Protein AF-A0A1W1B8N1-F1 (afdb_monomer_lite)

InterPro domains:
  IPR014729 Rossmann-like alpha/beta/alpha sandwich fold [G3DSA:3.40.50.620] (1-78)
  IPR018317 Queuosine biosynthesis protein QueC [PF06508] (1-70)
  IPR018317 Queuosine biosynthesis protein QueC [PTHR42914] (1-79)

Radius of gyration: 17.13 Å; chains: 1; bounding box: 32×28×45 Å

Secondary structure (DSSP, 8-state):
-HHHHHHTS-TT-------TTTT--HHHHHHHHHHTT--GGG----SS-SSSB-SSSHHHHHHHHHHHHTTS--SS-B--

Organism: NCBI:txid652676

pLDDT: mean 97.04, std 1.79, range [88.75, 98.69]

Sequence (80 aa):
MQRAINLGTKDETNITIEMPLVHLKKSQIVTKALEMSVPLELTWSCYQSEDKACGVCDSCRLRLKGFMEAGVSDPISYKV

Foldseek 3Di:
DLVVVCVVDDVPDHDDDDDPCPPPQLLRVVVVCVVVVPPQQPDDFAPPDDQARACPDPRNVSNQVSQVSNVHGRNTHYPD

Structure (mmCIF, N/CA/C/O backbone):
data_AF-A0A1W1B8N1-F1
#
_entry.id   AF-A0A1W1B8N1-F1
#
loop_
_atom_site.group_PDB
_atom_site.id
_atom_site.type_symbol
_atom_site.label_atom_id
_atom_site.label_alt_id
_atom_site.label_comp_id
_atom_site.label_asym_id
_atom_site.label_entity_id
_atom_site.label_seq_id
_atom_site.pdbx_PDB_ins_code
_atom_site.Cartn_x
_atom_site.Cartn_y
_atom_site.Cartn_z
_atom_site.occupancy
_atom_site.B_iso_or_equiv
_atom_site.auth_seq_id
_atom_site.auth_comp_id
_atom_site.auth_asym_id
_atom_site.auth_atom_id
_atom_site.pdbx_PDB_model_num
ATOM 1 N N . MET A 1 1 ? -2.054 2.157 22.616 1.00 88.75 1 MET A N 1
ATOM 2 C CA . MET A 1 1 ? -3.079 2.835 21.793 1.00 88.75 1 MET A CA 1
ATOM 3 C C . MET A 1 1 ? -4.483 2.325 22.105 1.00 88.75 1 MET A C 1
ATOM 5 O O . MET A 1 1 ? -5.290 3.127 22.541 1.00 88.75 1 MET A O 1
ATOM 9 N N . GLN A 1 2 ? -4.738 1.012 22.026 1.00 94.00 2 GLN A N 1
ATOM 10 C CA . GLN A 1 2 ?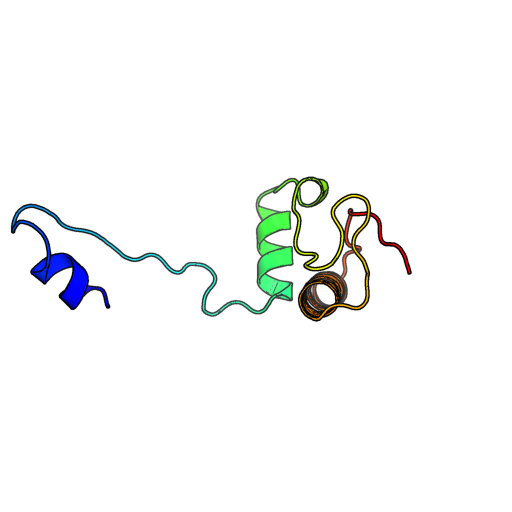 -6.039 0.386 22.331 1.00 94.00 2 GLN A CA 1
ATOM 11 C C . GLN A 1 2 ? -6.725 0.899 23.612 1.00 94.00 2 GLN A C 1
ATOM 13 O O . GLN A 1 2 ? -7.842 1.403 23.575 1.00 94.00 2 GLN A O 1
ATOM 18 N N . ARG A 1 3 ? -6.024 0.828 24.752 1.00 94.12 3 ARG A N 1
ATOM 19 C CA . ARG A 1 3 ? -6.550 1.294 26.045 1.00 94.12 3 ARG A CA 1
ATOM 20 C C . ARG A 1 3 ? -6.941 2.774 26.032 1.00 94.12 3 ARG A C 1
ATOM 22 O O . ARG A 1 3 ? -7.948 3.131 26.621 1.00 94.12 3 ARG A O 1
ATOM 29 N N . ALA A 1 4 ? -6.150 3.622 25.375 1.00 95.88 4 ALA A N 1
ATOM 30 C CA . ALA A 1 4 ? -6.419 5.055 25.314 1.00 95.88 4 ALA A CA 1
ATOM 31 C C . ALA A 1 4 ? -7.678 5.364 24.491 1.00 95.88 4 ALA A C 1
ATOM 33 O O . ALA A 1 4 ? -8.439 6.238 24.882 1.00 95.88 4 ALA A O 1
ATOM 34 N N . ILE A 1 5 ? -7.919 4.622 23.401 1.00 95.50 5 ILE A N 1
ATOM 35 C CA . ILE A 1 5 ? -9.140 4.762 22.595 1.00 95.50 5 ILE A CA 1
ATOM 36 C C . ILE A 1 5 ? -10.369 4.398 23.428 1.00 95.50 5 ILE A C 1
ATOM 38 O O . ILE A 1 5 ? -11.275 5.214 23.529 1.00 95.50 5 ILE A O 1
ATOM 42 N N . ASN A 1 6 ? -10.366 3.230 24.078 1.00 95.50 6 ASN A N 1
ATOM 43 C CA . ASN A 1 6 ? -11.526 2.784 24.857 1.00 95.50 6 ASN A CA 1
ATOM 44 C C . ASN A 1 6 ? -11.816 3.712 26.050 1.00 95.50 6 ASN A C 1
ATOM 46 O O . ASN A 1 6 ? -12.972 4.003 26.320 1.00 95.50 6 ASN A O 1
ATOM 50 N N . LEU A 1 7 ? -10.780 4.239 26.720 1.00 95.62 7 LEU A N 1
ATOM 51 C CA . LEU A 1 7 ? -10.949 5.229 27.797 1.00 95.62 7 LEU A CA 1
ATOM 52 C C . LEU A 1 7 ? -11.465 6.590 27.303 1.00 95.62 7 LEU A C 1
ATOM 54 O O . LEU A 1 7 ? -12.015 7.353 28.089 1.00 95.62 7 LEU A O 1
ATOM 58 N N . GLY A 1 8 ? -11.238 6.922 26.030 1.00 95.94 8 GLY A N 1
ATOM 59 C CA . GLY A 1 8 ? -11.704 8.164 25.412 1.00 95.94 8 GLY A CA 1
ATOM 60 C C . GLY A 1 8 ? -13.117 8.077 24.830 1.00 95.94 8 GLY A C 1
ATOM 61 O O . GLY A 1 8 ? -13.614 9.072 24.304 1.00 95.94 8 GLY A O 1
ATOM 62 N N . THR A 1 9 ? -13.757 6.908 24.889 1.00 95.56 9 THR A N 1
ATOM 63 C CA . THR A 1 9 ? -15.115 6.662 24.390 1.00 95.56 9 THR A CA 1
ATOM 64 C C . THR A 1 9 ? -16.068 6.305 25.530 1.00 95.56 9 THR A C 1
ATOM 66 O O . THR A 1 9 ? -15.647 6.161 26.671 1.00 95.56 9 THR A O 1
ATOM 69 N N . LYS A 1 10 ? -17.369 6.187 25.235 1.00 96.56 10 LYS A N 1
ATOM 70 C CA . LYS A 1 10 ? -18.355 5.696 26.210 1.00 96.56 10 LYS A CA 1
ATOM 71 C C . LYS A 1 10 ? -18.020 4.271 26.657 1.00 96.56 10 LYS A C 1
ATOM 73 O O . LYS A 1 10 ? -17.452 3.515 25.872 1.00 96.56 10 LYS A O 1
ATOM 78 N N . ASP A 1 11 ? -18.440 3.900 27.863 1.00 93.88 11 ASP A N 1
ATOM 79 C CA . ASP A 1 11 ? -18.134 2.595 28.465 1.00 93.88 11 ASP A CA 1
ATOM 80 C C . ASP A 1 11 ? -18.681 1.411 27.651 1.00 93.88 11 ASP A C 1
ATOM 82 O O . ASP A 1 11 ? -18.085 0.335 27.636 1.00 93.88 11 ASP A O 1
ATOM 86 N N . GLU A 1 12 ? -19.787 1.601 26.924 1.00 96.12 12 GLU A N 1
ATOM 87 C CA . GLU A 1 12 ? -20.364 0.560 26.064 1.00 96.12 12 GLU A CA 1
ATOM 88 C C . GLU A 1 12 ? -19.634 0.427 24.716 1.00 96.12 12 GLU A C 1
ATOM 90 O O . GLU A 1 12 ? -19.859 -0.532 23.972 1.00 96.12 12 GLU A O 1
ATOM 95 N N . THR A 1 13 ? -18.762 1.380 24.376 1.00 95.88 13 THR A N 1
ATOM 96 C CA . THR A 1 13 ? -17.978 1.354 23.143 1.00 95.88 13 THR A CA 1
ATOM 97 C C . THR A 1 13 ? -16.746 0.475 23.329 1.00 95.88 13 THR A C 1
ATOM 99 O O . THR A 1 13 ? -15.829 0.805 24.077 1.00 95.88 13 THR A O 1
ATOM 102 N N . ASN A 1 14 ? -16.678 -0.618 22.570 1.00 93.69 14 ASN A N 1
ATOM 103 C CA . ASN A 1 14 ? -15.505 -1.484 22.525 1.00 93.69 14 ASN A CA 1
ATOM 104 C C . ASN A 1 14 ? -14.904 -1.491 21.116 1.00 93.69 14 ASN A C 1
ATOM 106 O O . ASN A 1 14 ? -15.394 -2.172 20.215 1.00 93.69 14 ASN A O 1
ATOM 110 N N . ILE A 1 15 ? -13.856 -0.693 20.915 1.00 94.81 15 ILE A N 1
ATOM 111 C CA . ILE A 1 15 ? -13.128 -0.622 19.644 1.00 94.81 15 ILE A CA 1
ATOM 112 C C . ILE A 1 15 ? -11.984 -1.631 19.688 1.00 94.81 15 ILE A C 1
ATOM 114 O O . ILE A 1 15 ? -11.341 -1.774 20.720 1.00 94.81 15 ILE A O 1
ATOM 118 N N . THR A 1 16 ? -11.679 -2.290 18.571 1.00 96.19 16 THR A N 1
ATOM 119 C CA . THR A 1 16 ? -10.455 -3.096 18.413 1.00 96.19 16 THR A CA 1
ATOM 120 C C . THR A 1 16 ? -9.595 -2.504 17.301 1.00 96.19 16 THR A C 1
ATOM 122 O O . THR A 1 16 ? -10.095 -2.236 16.208 1.00 96.19 16 THR A O 1
ATOM 125 N N . ILE A 1 17 ? -8.311 -2.260 17.576 1.00 94.62 17 ILE A N 1
ATOM 126 C CA . ILE A 1 17 ? -7.341 -1.821 16.567 1.00 94.62 17 ILE A CA 1
ATOM 127 C C . ILE A 1 17 ? -6.733 -3.052 15.897 1.00 94.62 17 ILE A C 1
ATOM 129 O O . ILE A 1 17 ? -5.910 -3.744 16.495 1.00 94.62 17 ILE A O 1
ATOM 133 N N . GLU A 1 18 ? -7.070 -3.258 14.629 1.00 96.12 18 GLU A N 1
ATOM 134 C CA . GLU A 1 18 ? -6.470 -4.296 13.793 1.00 96.12 18 GLU A CA 1
ATOM 135 C C . GLU A 1 18 ? -5.332 -3.718 12.946 1.00 96.12 18 GLU A C 1
ATOM 137 O O . GLU A 1 18 ? -5.499 -2.725 12.235 1.00 96.12 18 GLU A O 1
ATOM 142 N N . MET A 1 19 ? -4.158 -4.351 12.999 1.00 95.94 19 MET A N 1
ATOM 143 C CA . MET A 1 19 ? -2.981 -3.948 12.220 1.00 95.94 19 MET A CA 1
ATOM 144 C C . MET A 1 19 ? -2.431 -5.123 11.393 1.00 95.94 19 MET A C 1
ATOM 146 O O . MET A 1 19 ? -1.264 -5.490 11.546 1.00 95.94 19 MET A O 1
ATOM 150 N N . PRO A 1 20 ? -3.230 -5.722 10.489 1.00 95.94 20 PRO A N 1
ATOM 151 C CA . PRO A 1 20 ? -2.915 -7.011 9.859 1.00 95.94 20 PRO A CA 1
ATOM 152 C C . PRO A 1 20 ? -1.624 -7.010 9.027 1.00 95.94 20 PRO A C 1
ATOM 154 O O . PRO A 1 20 ? -1.062 -8.065 8.749 1.00 95.94 20 PRO A O 1
ATOM 157 N N . LEU A 1 21 ? -1.137 -5.832 8.630 1.00 97.06 21 LEU A N 1
ATOM 158 C CA . LEU A 1 21 ? 0.046 -5.682 7.785 1.00 97.06 21 LEU A CA 1
ATOM 159 C C . LEU A 1 21 ? 1.307 -5.245 8.550 1.00 97.06 21 LEU A C 1
ATOM 161 O O . LEU A 1 21 ? 2.373 -5.184 7.945 1.00 97.06 21 LEU A O 1
ATOM 165 N N . VAL A 1 22 ? 1.227 -4.920 9.849 1.00 97.00 22 VAL A N 1
ATOM 166 C CA . VAL A 1 22 ? 2.316 -4.213 10.567 1.00 97.00 22 VAL A CA 1
ATOM 167 C C . VAL A 1 22 ? 3.621 -5.003 10.661 1.00 97.00 22 VAL A C 1
ATOM 169 O O . VAL A 1 22 ? 4.700 -4.418 10.641 1.00 97.00 22 VAL A O 1
ATOM 172 N N . HIS A 1 23 ? 3.531 -6.329 10.732 1.00 97.44 23 HIS A N 1
ATOM 173 C CA . HIS A 1 23 ? 4.692 -7.217 10.803 1.00 97.44 23 HIS A CA 1
ATOM 174 C C . HIS A 1 23 ? 5.113 -7.763 9.433 1.00 97.44 23 HIS A C 1
ATOM 176 O O . HIS A 1 23 ? 6.071 -8.532 9.350 1.00 97.44 23 HIS A O 1
ATOM 182 N N . LEU A 1 24 ? 4.412 -7.383 8.361 1.00 98.06 24 LEU A N 1
ATOM 183 C CA . LEU A 1 24 ? 4.695 -7.858 7.014 1.00 98.06 24 LEU A CA 1
ATOM 184 C C . LEU A 1 24 ? 5.695 -6.941 6.309 1.00 98.06 24 LEU A C 1
ATOM 186 O O . LEU A 1 24 ? 5.564 -5.714 6.293 1.00 98.06 24 LEU A O 1
ATOM 190 N N . LYS A 1 25 ? 6.671 -7.551 5.637 1.00 98.00 25 LYS A N 1
ATOM 191 C CA . LYS A 1 25 ? 7.479 -6.872 4.618 1.00 98.00 25 LYS A CA 1
ATOM 192 C C . LYS A 1 25 ? 6.601 -6.500 3.422 1.00 98.00 25 LYS A C 1
ATOM 194 O O . LYS A 1 25 ? 5.583 -7.138 3.163 1.00 98.00 25 LYS A O 1
ATOM 199 N N . LYS A 1 26 ? 7.029 -5.515 2.625 1.00 97.75 26 LYS A N 1
ATOM 200 C CA . LYS A 1 26 ? 6.300 -5.110 1.407 1.00 97.75 26 LYS A CA 1
ATOM 201 C C . LYS A 1 26 ? 6.090 -6.266 0.427 1.00 97.75 26 LYS A C 1
ATOM 203 O O . LYS A 1 26 ? 4.992 -6.393 -0.095 1.00 97.75 26 LYS A O 1
ATOM 208 N N . SER A 1 27 ? 7.079 -7.138 0.257 1.00 98.38 27 SER A N 1
ATOM 209 C CA . SER A 1 27 ? 6.948 -8.369 -0.532 1.00 98.38 27 SER A CA 1
ATOM 210 C C . SER A 1 27 ? 5.860 -9.300 -0.008 1.00 98.38 27 SER A C 1
ATOM 212 O O . SER A 1 27 ? 5.026 -9.753 -0.780 1.00 98.38 27 SER A O 1
ATOM 214 N N . GLN A 1 28 ? 5.783 -9.507 1.308 1.00 98.56 28 GLN A N 1
ATOM 215 C CA . GLN A 1 28 ? 4.728 -10.324 1.918 1.00 98.56 28 GLN A CA 1
ATOM 216 C C . GLN A 1 28 ? 3.337 -9.699 1.744 1.00 98.56 28 GLN A C 1
ATOM 218 O O . GLN A 1 28 ? 2.366 -10.424 1.554 1.00 98.56 28 GLN A O 1
ATOM 223 N N . ILE A 1 29 ? 3.231 -8.364 1.765 1.00 98.38 29 ILE A N 1
ATOM 224 C CA . ILE A 1 29 ? 1.974 -7.661 1.463 1.00 98.38 29 ILE A CA 1
ATOM 225 C C . ILE A 1 29 ? 1.566 -7.893 0.001 1.00 98.38 29 ILE A C 1
ATOM 227 O O . ILE A 1 29 ? 0.397 -8.169 -0.252 1.00 98.38 29 ILE A O 1
ATOM 231 N N . VAL A 1 30 ? 2.511 -7.828 -0.946 1.00 98.38 30 VAL A N 1
ATOM 232 C CA . VAL A 1 30 ? 2.247 -8.134 -2.364 1.00 98.38 30 VAL A CA 1
ATOM 233 C C . VAL A 1 30 ? 1.792 -9.585 -2.524 1.00 98.38 30 VAL A C 1
ATOM 235 O O . VAL A 1 30 ? 0.729 -9.815 -3.093 1.00 98.38 30 VAL A O 1
ATOM 238 N N . THR A 1 31 ? 2.518 -10.558 -1.960 1.00 98.44 31 THR A N 1
ATOM 239 C CA . THR A 1 31 ? 2.116 -11.976 -1.988 1.00 98.44 31 THR A CA 1
ATOM 240 C C . THR A 1 31 ? 0.712 -12.168 -1.417 1.00 98.44 31 THR A C 1
ATOM 242 O O . THR A 1 31 ? -0.114 -12.831 -2.038 1.00 98.44 31 THR A O 1
ATOM 245 N N . LYS A 1 32 ? 0.398 -11.528 -0.283 1.00 98.25 32 LYS A N 1
ATOM 246 C CA . LYS A 1 32 ? -0.923 -11.644 0.341 1.00 98.25 32 LYS A CA 1
ATOM 247 C C . LYS A 1 32 ? -2.038 -11.056 -0.520 1.00 98.25 32 LYS A C 1
ATOM 249 O O . LYS A 1 32 ? -3.115 -11.636 -0.614 1.00 98.25 32 LYS A O 1
ATOM 254 N N . ALA A 1 33 ? -1.777 -9.917 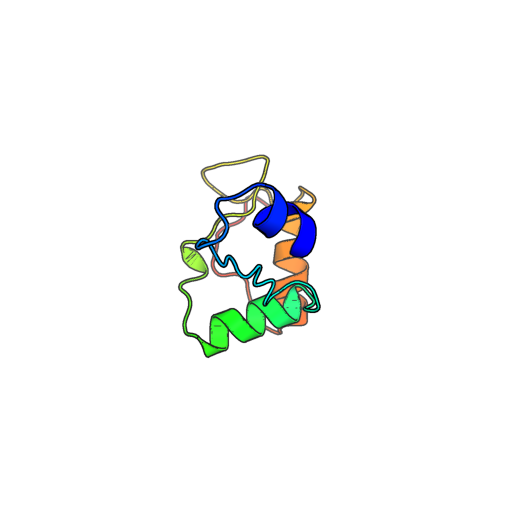-1.156 1.00 98.06 33 ALA A N 1
ATOM 255 C CA . ALA A 1 33 ? -2.715 -9.295 -2.079 1.00 98.06 33 ALA A CA 1
ATOM 256 C C . ALA A 1 33 ? -2.993 -10.197 -3.294 1.00 98.06 33 ALA A C 1
ATOM 258 O O . ALA A 1 33 ? -4.148 -10.332 -3.694 1.00 98.06 33 ALA A O 1
ATOM 259 N N . LEU A 1 34 ? -1.966 -10.870 -3.825 1.00 97.56 34 LEU A N 1
ATOM 260 C CA . LEU A 1 34 ? -2.110 -11.834 -4.920 1.00 97.56 34 LEU A CA 1
ATOM 261 C C . LEU A 1 34 ? -2.917 -13.073 -4.505 1.00 97.56 34 LEU A C 1
ATOM 263 O O . LEU A 1 34 ? -3.831 -13.458 -5.228 1.00 97.56 34 LEU A O 1
ATOM 267 N N . GLU A 1 35 ? -2.645 -13.656 -3.330 1.00 98.00 35 GLU A N 1
ATOM 268 C CA . GLU A 1 35 ? -3.438 -14.771 -2.772 1.00 98.00 35 GLU A CA 1
ATOM 269 C C . GLU A 1 35 ? -4.932 -14.428 -2.685 1.00 98.00 35 GLU A C 1
ATOM 271 O O . GLU A 1 35 ? -5.793 -15.278 -2.899 1.00 98.00 35 GLU A O 1
ATOM 276 N N . MET A 1 36 ? -5.238 -13.167 -2.374 1.00 97.69 36 MET A N 1
ATOM 277 C CA . MET A 1 36 ? -6.599 -12.653 -2.228 1.00 97.69 36 MET A CA 1
ATOM 278 C C . MET A 1 36 ? -7.195 -12.115 -3.536 1.00 97.69 36 MET A C 1
ATOM 280 O O . MET A 1 36 ? -8.303 -11.584 -3.513 1.00 97.69 36 MET A O 1
ATOM 284 N N . SER A 1 37 ? -6.487 -12.242 -4.666 1.00 97.50 37 SER A N 1
ATOM 285 C CA . SER A 1 37 ? -6.915 -11.716 -5.972 1.00 97.50 37 SER A CA 1
ATOM 286 C C . SER A 1 37 ? -7.266 -10.220 -5.941 1.00 97.50 37 SER A C 1
ATOM 288 O O . SER A 1 37 ? -8.230 -9.776 -6.563 1.00 97.50 37 SER A O 1
ATOM 290 N N . VAL A 1 38 ? -6.497 -9.428 -5.188 1.00 97.81 38 VAL A N 1
ATOM 291 C CA . VAL A 1 38 ? -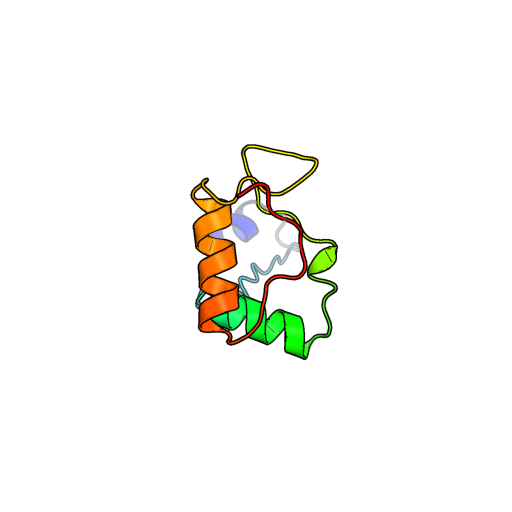6.663 -7.970 -5.137 1.00 97.81 38 VAL A CA 1
ATOM 292 C C . VAL A 1 38 ? -6.257 -7.366 -6.490 1.00 97.81 38 VAL A C 1
ATOM 294 O O . VAL A 1 38 ? -5.169 -7.686 -6.974 1.00 97.81 38 VAL A O 1
ATOM 297 N N . PRO A 1 39 ? -7.057 -6.453 -7.076 1.00 97.88 39 PRO A N 1
ATOM 298 C CA . PRO A 1 39 ? -6.729 -5.791 -8.340 1.00 97.88 39 PRO A CA 1
ATOM 299 C C . PRO A 1 39 ? -5.638 -4.725 -8.134 1.00 97.88 39 PRO A C 1
ATOM 301 O O . PRO A 1 39 ? -5.911 -3.529 -7.997 1.00 97.88 39 PRO A O 1
ATOM 304 N N . LEU A 1 40 ? -4.378 -5.161 -8.043 1.00 98.00 40 LEU A N 1
ATOM 305 C CA . LEU A 1 40 ? -3.222 -4.303 -7.753 1.00 98.00 40 LEU A CA 1
ATOM 306 C C . LEU A 1 40 ? -2.960 -3.250 -8.841 1.00 98.00 40 LEU A C 1
ATOM 308 O O . LEU A 1 40 ? -2.352 -2.218 -8.540 1.00 98.00 40 LEU A O 1
ATOM 312 N N . GLU A 1 41 ? -3.455 -3.466 -10.057 1.00 97.50 41 GLU A N 1
ATOM 313 C CA . GLU A 1 41 ? -3.466 -2.515 -11.172 1.00 97.50 41 GLU A CA 1
ATOM 314 C C . GLU A 1 41 ? -4.311 -1.262 -10.897 1.00 97.50 41 GLU A C 1
ATOM 316 O O . GLU A 1 41 ? -4.057 -0.212 -11.482 1.00 97.50 41 GLU A O 1
ATOM 321 N N . LEU A 1 42 ? -5.274 -1.342 -9.970 1.00 97.69 42 LEU A N 1
ATOM 322 C CA . LEU A 1 42 ? -6.120 -0.213 -9.564 1.00 97.69 42 LEU A CA 1
ATOM 323 C C . LEU A 1 42 ? -5.550 0.560 -8.366 1.00 97.69 42 LEU A C 1
ATOM 325 O O . LEU A 1 42 ? -6.179 1.492 -7.867 1.00 97.69 42 LEU A O 1
ATOM 329 N N . THR A 1 43 ? -4.379 0.167 -7.862 1.00 97.25 43 THR A N 1
ATOM 330 C CA . THR A 1 43 ? -3.777 0.779 -6.671 1.00 97.25 43 THR A CA 1
ATOM 331 C C . THR A 1 43 ? -2.712 1.802 -7.042 1.00 97.25 43 THR A C 1
ATOM 333 O O . THR A 1 43 ? -1.971 1.635 -8.008 1.00 97.25 43 THR A O 1
ATOM 336 N N . TRP A 1 44 ? -2.588 2.851 -6.227 1.00 97.56 44 TRP A N 1
ATOM 337 C CA . TRP A 1 44 ? -1.612 3.916 -6.439 1.00 97.56 44 TRP A CA 1
ATOM 338 C C . TRP A 1 44 ? -0.711 4.107 -5.226 1.00 97.56 44 TRP A C 1
ATOM 340 O O . TRP A 1 44 ? -1.133 3.973 -4.078 1.00 97.56 44 TRP A O 1
ATOM 350 N N . SER A 1 45 ? 0.560 4.413 -5.472 1.00 97.44 45 SER A N 1
ATOM 351 C CA . SER A 1 45 ? 1.524 4.710 -4.403 1.00 97.44 45 SER A CA 1
ATOM 352 C C . SER A 1 45 ? 2.428 5.902 -4.716 1.00 97.44 45 SER A C 1
ATOM 354 O O . SER A 1 45 ? 3.104 6.392 -3.817 1.00 97.44 45 SER A O 1
ATOM 356 N N . CYS A 1 46 ? 2.481 6.374 -5.964 1.00 98.19 46 CYS A N 1
ATOM 357 C CA . CYS A 1 46 ? 3.395 7.442 -6.360 1.00 98.19 46 CYS A CA 1
ATOM 358 C C . CYS A 1 46 ? 3.049 8.769 -5.666 1.00 98.19 46 CYS A C 1
ATOM 360 O O . CYS A 1 46 ? 1.885 9.139 -5.579 1.00 98.19 46 CYS A O 1
ATOM 362 N N . TYR A 1 47 ? 4.072 9.500 -5.215 1.00 97.69 47 TYR A N 1
ATOM 363 C CA . TYR A 1 47 ? 3.912 10.820 -4.590 1.00 97.69 47 TYR A CA 1
ATOM 364 C C . TYR A 1 47 ? 4.065 11.997 -5.561 1.00 97.69 47 TYR A C 1
ATOM 366 O O . TYR A 1 47 ? 3.809 13.130 -5.180 1.00 97.69 47 TYR A O 1
ATOM 374 N N . GLN A 1 48 ? 4.551 11.760 -6.781 1.00 97.62 48 GLN A N 1
ATOM 375 C CA . GLN A 1 48 ? 4.996 12.827 -7.691 1.00 97.62 48 GLN A CA 1
ATOM 376 C C . GLN A 1 48 ? 4.195 12.907 -8.991 1.00 97.62 48 GLN A C 1
ATOM 378 O O . GLN A 1 48 ? 4.470 13.752 -9.839 1.00 97.62 48 GLN A O 1
ATOM 383 N N . SER A 1 49 ? 3.290 11.970 -9.241 1.00 96.88 49 SER A N 1
ATOM 384 C CA . SER A 1 49 ? 2.555 11.886 -10.501 1.00 96.88 49 SER A CA 1
ATOM 385 C C . SER A 1 49 ? 1.209 11.216 -10.275 1.00 96.88 49 SER A C 1
ATOM 387 O O . SER A 1 49 ? 1.037 10.492 -9.293 1.00 96.88 49 SER A O 1
ATOM 389 N N . GLU A 1 50 ? 0.288 11.457 -11.205 1.00 94.31 50 GLU A N 1
ATOM 390 C CA . GLU A 1 50 ? -1.107 10.992 -11.158 1.00 94.31 50 GLU A CA 1
ATOM 391 C C . GLU A 1 50 ? -1.515 10.233 -12.436 1.00 94.31 50 GLU A C 1
ATOM 393 O O . GLU A 1 50 ? -2.544 9.572 -12.459 1.00 94.31 50 GLU A O 1
ATOM 398 N N . ASP A 1 51 ? -0.697 10.294 -13.493 1.00 94.75 51 ASP A N 1
ATOM 399 C CA . ASP A 1 51 ? -0.911 9.636 -14.789 1.00 94.75 51 ASP A CA 1
ATOM 400 C C . ASP A 1 51 ? -0.154 8.300 -14.898 1.00 94.75 51 ASP A C 1
ATOM 402 O O . ASP A 1 51 ? -0.731 7.247 -15.161 1.00 94.75 51 ASP A O 1
ATOM 406 N N . LYS A 1 52 ? 1.164 8.340 -14.677 1.00 97.75 52 LYS A N 1
ATOM 407 C CA . LYS A 1 52 ? 2.076 7.192 -14.626 1.00 97.75 52 LYS A CA 1
ATOM 408 C C . LYS A 1 52 ? 2.963 7.339 -13.403 1.00 97.75 52 LYS A C 1
ATOM 410 O O . LYS A 1 52 ? 3.419 8.444 -13.097 1.00 97.75 52 LYS A O 1
ATOM 415 N N . ALA A 1 53 ? 3.232 6.238 -12.710 1.00 98.25 53 ALA A N 1
ATOM 416 C CA . ALA A 1 53 ? 4.054 6.280 -11.513 1.00 98.25 53 ALA A CA 1
ATOM 417 C C . ALA A 1 53 ? 5.474 6.750 -11.873 1.00 98.25 53 ALA A C 1
ATOM 419 O O . ALA A 1 53 ? 6.057 6.333 -12.872 1.00 98.25 53 ALA A O 1
ATOM 420 N N . CYS A 1 54 ? 6.052 7.649 -11.077 1.00 98.31 54 CYS A N 1
ATOM 421 C CA . CYS A 1 54 ? 7.310 8.296 -11.452 1.00 98.31 54 CYS A CA 1
ATOM 422 C C . CYS A 1 54 ? 8.538 7.374 -11.405 1.00 98.31 54 CYS A C 1
ATOM 424 O O . CYS A 1 54 ? 9.590 7.779 -11.873 1.00 98.31 54 CYS A O 1
ATOM 426 N N . GLY A 1 55 ? 8.455 6.190 -10.787 1.00 97.88 55 GLY A N 1
ATOM 427 C CA . GLY A 1 55 ? 9.551 5.209 -10.706 1.00 97.88 55 GLY A CA 1
ATOM 428 C C . GLY A 1 55 ? 10.698 5.571 -9.753 1.00 97.88 55 GLY A C 1
ATOM 429 O O . GLY A 1 55 ? 11.421 4.685 -9.303 1.00 97.88 55 GLY A O 1
ATOM 430 N N . VAL A 1 56 ? 10.841 6.844 -9.368 1.00 98.00 56 VAL A N 1
ATOM 431 C CA . VAL A 1 56 ? 12.035 7.337 -8.651 1.00 98.00 56 VAL A CA 1
ATOM 432 C C . VAL A 1 56 ? 11.792 7.834 -7.231 1.00 98.00 56 VAL A C 1
ATOM 434 O O . VAL A 1 56 ? 12.758 7.911 -6.468 1.00 98.00 56 VAL A O 1
ATOM 437 N N . CYS A 1 57 ? 10.550 8.154 -6.851 1.00 98.31 57 CYS A N 1
ATOM 438 C CA . CYS A 1 57 ? 10.235 8.573 -5.482 1.00 98.31 57 CYS A CA 1
ATOM 439 C C . CYS A 1 57 ? 10.298 7.388 -4.507 1.00 98.31 57 CYS A C 1
ATOM 441 O O . CYS A 1 57 ? 10.125 6.236 -4.913 1.00 98.31 57 CYS A O 1
ATOM 443 N N . ASP A 1 58 ? 10.472 7.662 -3.213 1.00 98.12 58 ASP A N 1
ATOM 444 C CA . ASP A 1 58 ? 10.647 6.618 -2.190 1.00 98.12 58 ASP A CA 1
ATOM 445 C C . ASP A 1 58 ? 9.518 5.585 -2.194 1.00 98.12 58 ASP A C 1
ATOM 447 O O . ASP A 1 58 ? 9.763 4.380 -2.160 1.00 98.12 58 ASP A O 1
ATOM 451 N N . SER A 1 59 ? 8.273 6.044 -2.328 1.00 98.12 59 SER A N 1
ATOM 452 C CA . SER A 1 59 ? 7.115 5.154 -2.409 1.00 98.12 59 SER A CA 1
ATOM 453 C C . SER A 1 59 ? 7.134 4.251 -3.650 1.00 98.12 59 SER A C 1
ATOM 455 O O . SER A 1 59 ? 6.869 3.053 -3.541 1.00 98.12 59 SER A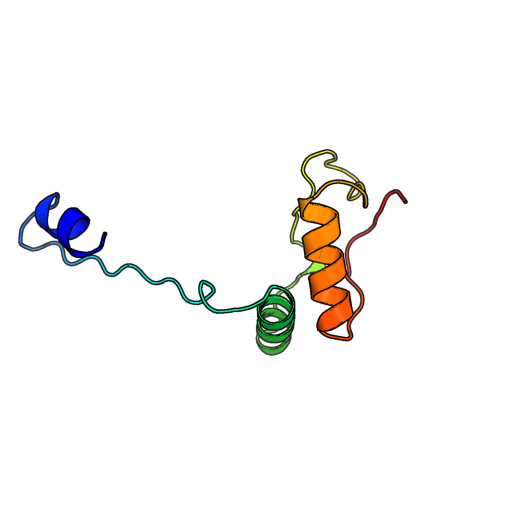 O 1
ATOM 457 N N . CYS A 1 60 ? 7.530 4.776 -4.821 1.00 98.44 60 CYS A N 1
ATOM 458 C CA . CYS A 1 60 ? 7.692 3.956 -6.027 1.00 98.44 60 CYS A CA 1
ATOM 459 C C . CYS A 1 60 ? 8.794 2.912 -5.836 1.00 98.44 60 CYS A C 1
ATOM 461 O O . CYS A 1 60 ? 8.576 1.746 -6.153 1.00 98.44 60 CYS A O 1
ATOM 463 N N . ARG A 1 61 ? 9.943 3.296 -5.264 1.00 98.06 61 ARG A N 1
ATOM 464 C CA . ARG A 1 61 ? 11.056 2.369 -5.000 1.00 98.06 61 ARG A CA 1
ATOM 465 C C . ARG A 1 61 ? 10.655 1.257 -4.034 1.00 98.06 61 ARG A C 1
ATOM 467 O O . ARG A 1 61 ? 10.984 0.100 -4.276 1.00 98.06 61 ARG A O 1
ATOM 474 N N . LEU A 1 62 ? 9.922 1.586 -2.968 1.00 98.19 62 LEU A N 1
ATOM 475 C CA . LEU A 1 62 ? 9.409 0.599 -2.012 1.00 98.19 62 LEU A CA 1
ATOM 476 C C . LEU A 1 62 ? 8.404 -0.358 -2.652 1.00 98.19 62 LEU A C 1
ATOM 478 O O . LEU A 1 62 ? 8.463 -1.560 -2.388 1.00 98.19 62 LEU A O 1
ATOM 482 N N . ARG A 1 63 ? 7.498 0.164 -3.484 1.00 98.44 63 ARG A N 1
ATOM 483 C CA . ARG A 1 63 ? 6.518 -0.643 -4.214 1.00 98.44 63 ARG A CA 1
ATOM 484 C C . ARG A 1 63 ? 7.217 -1.596 -5.185 1.00 98.44 63 ARG A C 1
ATOM 486 O O . ARG A 1 63 ? 7.080 -2.805 -5.029 1.00 98.44 63 ARG A O 1
ATOM 493 N N . LEU A 1 64 ? 8.046 -1.066 -6.085 1.00 98.44 64 LEU A N 1
ATOM 494 C CA . LEU A 1 64 ? 8.804 -1.845 -7.071 1.00 98.44 64 LEU A CA 1
ATOM 495 C C . LEU A 1 64 ? 9.671 -2.921 -6.407 1.00 98.44 64 LEU A C 1
ATOM 497 O O . LEU A 1 64 ? 9.655 -4.074 -6.830 1.00 98.44 64 LEU A O 1
ATOM 501 N N . LYS A 1 65 ? 10.377 -2.576 -5.322 1.00 98.50 65 LYS A N 1
ATOM 502 C CA . LYS A 1 65 ? 11.157 -3.546 -4.543 1.00 98.50 65 LYS A CA 1
ATOM 503 C C . LYS A 1 65 ? 10.273 -4.643 -3.947 1.00 98.50 65 LYS A C 1
ATOM 505 O O . LYS A 1 65 ? 10.665 -5.803 -3.974 1.00 98.50 65 LYS A O 1
ATOM 51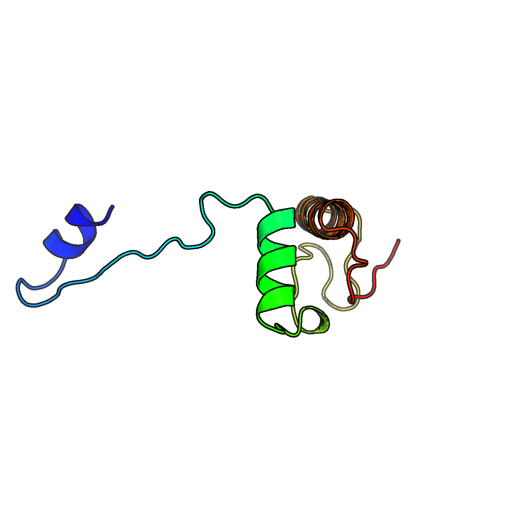0 N N . GLY A 1 66 ? 9.094 -4.290 -3.432 1.00 98.50 66 GLY A N 1
ATOM 511 C CA . GLY A 1 66 ? 8.127 -5.250 -2.903 1.00 98.50 66 GLY A CA 1
ATOM 512 C C . GLY A 1 66 ? 7.654 -6.256 -3.954 1.00 98.50 66 GLY A C 1
ATOM 513 O O . GLY A 1 66 ? 7.676 -7.452 -3.682 1.00 98.50 66 GLY A O 1
ATOM 514 N N . PHE A 1 67 ? 7.290 -5.789 -5.152 1.00 98.69 67 PHE A N 1
ATOM 515 C CA . PHE A 1 67 ? 6.910 -6.659 -6.273 1.00 98.69 67 PHE A CA 1
ATOM 516 C C . PHE A 1 67 ? 8.074 -7.549 -6.728 1.00 98.69 67 PHE A C 1
ATOM 518 O O . PHE A 1 67 ? 7.924 -8.768 -6.802 1.00 98.69 67 PHE A O 1
ATOM 525 N N . MET A 1 68 ? 9.261 -6.963 -6.916 1.00 98.38 68 MET A N 1
ATOM 526 C CA . MET A 1 68 ? 10.476 -7.690 -7.296 1.00 98.38 68 MET A CA 1
ATOM 527 C C . MET A 1 68 ? 10.819 -8.809 -6.301 1.00 98.38 68 MET A 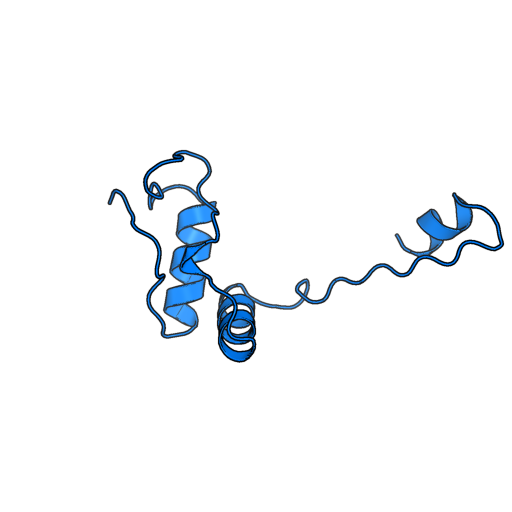C 1
ATOM 529 O O . MET A 1 68 ? 11.067 -9.941 -6.704 1.00 98.38 68 MET A O 1
ATOM 533 N N . GLU A 1 69 ? 10.811 -8.519 -4.998 1.00 98.62 69 GLU A N 1
ATOM 534 C CA . GLU A 1 69 ? 11.067 -9.514 -3.948 1.00 98.62 69 GLU A CA 1
ATOM 535 C C . GLU A 1 69 ? 9.958 -10.577 -3.841 1.00 98.62 69 GLU A C 1
ATOM 537 O O . GLU A 1 69 ? 10.228 -11.687 -3.390 1.00 98.62 69 GLU A O 1
ATOM 542 N N . ALA A 1 70 ? 8.727 -10.258 -4.252 1.00 98.19 70 ALA A N 1
ATOM 543 C CA . ALA A 1 70 ? 7.621 -11.213 -4.347 1.00 98.19 70 ALA A CA 1
ATOM 544 C C . ALA A 1 70 ? 7.668 -12.070 -5.629 1.00 98.19 70 ALA A C 1
ATOM 546 O O . ALA A 1 70 ? 6.821 -12.944 -5.805 1.00 98.19 70 ALA A O 1
ATOM 547 N N . GLY A 1 71 ? 8.642 -11.839 -6.519 1.00 98.00 71 GLY A N 1
ATOM 548 C CA . GLY A 1 71 ? 8.820 -12.605 -7.754 1.00 98.00 71 GLY A CA 1
ATOM 549 C C . GLY A 1 71 ? 7.804 -12.276 -8.850 1.00 98.00 71 GLY A C 1
ATOM 550 O O . GLY A 1 71 ? 7.615 -13.078 -9.762 1.00 98.00 71 GLY A O 1
ATOM 551 N N . VAL A 1 72 ? 7.148 -11.115 -8.772 1.00 97.62 72 VAL A N 1
ATOM 552 C CA . VAL A 1 72 ? 6.128 -10.674 -9.734 1.00 97.62 72 VAL A CA 1
ATOM 553 C C . VAL A 1 72 ? 6.431 -9.273 -10.261 1.00 97.62 72 VAL A C 1
ATOM 555 O O . VAL A 1 72 ? 7.067 -8.464 -9.589 1.00 97.62 72 VAL A O 1
ATOM 558 N N . SER A 1 73 ? 5.971 -8.970 -11.474 1.00 97.81 73 SER A N 1
ATOM 559 C CA . SER A 1 73 ? 6.036 -7.608 -12.010 1.00 97.81 73 SER A CA 1
ATOM 560 C C . SER A 1 73 ? 4.869 -6.771 -11.484 1.00 97.81 73 SER A C 1
ATOM 562 O O . SER A 1 73 ? 3.771 -7.290 -11.283 1.00 97.81 73 SER A O 1
ATOM 564 N N . ASP A 1 74 ? 5.109 -5.485 -11.250 1.00 98.25 74 ASP A N 1
ATOM 565 C CA . ASP A 1 74 ? 4.065 -4.544 -10.850 1.00 98.25 74 ASP A CA 1
ATOM 566 C C . ASP A 1 74 ? 3.168 -4.212 -12.053 1.00 98.25 74 ASP A C 1
ATOM 568 O O . ASP A 1 74 ? 3.697 -3.826 -13.097 1.00 98.25 74 ASP A O 1
ATOM 572 N N . PRO A 1 75 ? 1.833 -4.353 -11.954 1.00 97.94 75 PRO A N 1
ATOM 573 C CA . PRO A 1 75 ? 0.956 -4.196 -13.112 1.00 97.94 75 PRO A CA 1
ATOM 574 C C . PRO A 1 75 ? 0.713 -2.739 -13.546 1.00 97.94 75 PRO A C 1
ATOM 576 O O . PRO A 1 75 ? 0.068 -2.523 -14.573 1.00 97.94 75 PRO A O 1
ATOM 579 N N . ILE A 1 76 ? 1.183 -1.729 -12.800 1.00 97.88 76 ILE A N 1
ATOM 580 C CA . ILE A 1 76 ? 0.983 -0.315 -13.169 1.00 97.88 76 ILE A CA 1
ATOM 581 C C . ILE A 1 76 ? 2.098 0.216 -14.080 1.00 97.88 76 ILE A C 1
ATOM 583 O O . ILE A 1 76 ? 3.231 -0.257 -14.075 1.00 97.88 76 ILE A O 1
ATOM 587 N N . SER A 1 77 ? 1.790 1.257 -14.855 1.00 97.75 77 SER A N 1
ATOM 588 C CA . SER A 1 77 ? 2.763 1.901 -15.746 1.00 97.75 77 SER A CA 1
ATOM 589 C C . SER A 1 77 ? 3.668 2.900 -15.022 1.00 97.75 77 SER A C 1
ATOM 591 O O . SER A 1 77 ? 3.204 3.705 -14.209 1.00 97.75 77 SER A O 1
ATOM 593 N N . TYR A 1 78 ? 4.944 2.918 -15.414 1.00 97.88 78 TYR A N 1
ATOM 594 C CA . TYR A 1 78 ? 5.970 3.826 -14.900 1.00 97.88 78 TYR A CA 1
ATOM 595 C C . TYR A 1 78 ? 6.495 4.778 -15.984 1.00 97.88 78 TYR A C 1
ATOM 597 O O . TYR A 1 78 ? 6.405 4.488 -17.178 1.00 97.88 78 TYR A O 1
ATOM 605 N N . LYS A 1 79 ? 7.000 5.948 -15.573 1.00 97.00 79 LYS A N 1
ATOM 606 C CA . LYS A 1 79 ? 7.598 6.949 -16.482 1.00 97.00 79 LYS A CA 1
ATOM 607 C C . LYS A 1 79 ? 9.032 6.615 -16.895 1.00 97.00 79 LYS A C 1
ATOM 609 O O . LYS A 1 79 ? 9.451 7.045 -17.966 1.00 97.00 79 LYS A O 1
ATOM 614 N N . VAL A 1 80 ? 9.760 5.909 -16.036 1.00 89.94 80 VAL A N 1
ATOM 615 C CA . VAL A 1 80 ? 11.181 5.559 -16.173 1.00 89.94 80 VAL A CA 1
ATOM 616 C C . VAL A 1 80 ? 11.421 4.126 -15.751 1.00 89.94 80 VAL A C 1
ATOM 618 O O . VAL A 1 80 ? 10.633 3.637 -14.907 1.00 89.94 80 VAL A O 1
#